Protein AF-A0A5E4F5M7-F1 (afdb_monomer_lite)

Organism: Prunus dulcis (NCBI:txid3755)

pLDDT: mean 70.07, std 19.57, range [41.34, 98.06]

Radius of gyration: 32.86 Å; chains: 1; bounding box: 62×50×112 Å

Sequence (133 aa):
MRREEKRRKFNEAVLNTFFPPPSPPSSPPVHSPKDEDVPLSILLQDFEEDLGESGSTTTSGDDDGNGESEPQRLTRAQRKRLRKKKLKDDASRRRELIGPLLPPTVDQGENEAQGVRRNASEEPDAAIVKKPA

Foldseek 3Di:
DDPVVVVVVVVVVVCCVVPPDPDDDPDDDDDDDDDDPDPPVVVVVVVVVVVDDDDDDDDDDDDDDDDDPDPPDDDPVRVVVVVVVVVVVVQVVCCVVVNDDDDDPPPPDPPPVPPPDDDDDDDPDDDDDDDDD

Secondary structure (DSSP, 8-state):
--HHHHHHHHHHHHHHHHSPPPPP--SS---PPPP----THHHHHHHHTTSS-----------------------HHHHHHHHHHHHHHHHHHHHHHT-SPPPPP--S-------------PPP-----PPP-

Structure (mmCIF, N/CA/C/O backbone):
data_AF-A0A5E4F5M7-F1
#
_entry.id   AF-A0A5E4F5M7-F1
#
loop_
_atom_site.group_PDB
_atom_site.id
_atom_site.type_symbol
_atom_site.label_atom_id
_atom_site.label_alt_id
_atom_site.label_comp_id
_atom_site.label_asym_id
_atom_site.label_entity_id
_atom_site.label_seq_id
_atom_site.pdbx_PDB_ins_code
_atom_site.Cartn_x
_atom_site.Cartn_y
_atom_site.Cartn_z
_atom_site.occupancy
_atom_site.B_iso_or_equiv
_atom_site.auth_seq_id
_atom_site.auth_comp_id
_atom_site.auth_asym_id
_atom_site.auth_atom_id
_atom_site.pdbx_PDB_model_num
ATOM 1 N N . MET A 1 1 ? -10.291 27.709 -1.536 1.00 67.31 1 MET A N 1
ATOM 2 C CA . MET A 1 1 ? -9.591 27.534 -0.247 1.00 67.31 1 MET A CA 1
ATOM 3 C C . MET A 1 1 ? -8.116 27.294 -0.491 1.00 67.31 1 MET A C 1
ATOM 5 O O . MET A 1 1 ? -7.778 26.381 -1.248 1.00 67.31 1 MET A O 1
ATOM 9 N N . ARG A 1 2 ? -7.260 28.113 0.123 1.00 90.75 2 ARG A N 1
ATOM 10 C CA . ARG A 1 2 ? -5.801 27.932 0.104 1.00 90.75 2 ARG A CA 1
ATOM 11 C C . ARG A 1 2 ? -5.427 26.651 0.869 1.00 90.75 2 ARG A C 1
ATOM 13 O O . ARG A 1 2 ? -6.209 26.152 1.677 1.00 90.75 2 ARG A O 1
ATOM 20 N N . ARG A 1 3 ? -4.241 26.085 0.606 1.00 90.88 3 ARG A N 1
ATOM 21 C CA . ARG A 1 3 ? -3.774 24.832 1.245 1.00 90.88 3 ARG A CA 1
ATOM 22 C C . ARG A 1 3 ? -3.783 24.922 2.777 1.00 90.88 3 ARG A C 1
ATOM 24 O O . ARG A 1 3 ? -4.168 23.960 3.434 1.00 90.88 3 ARG A O 1
ATOM 31 N N . GLU A 1 4 ? -3.431 26.088 3.311 1.00 93.62 4 GLU A N 1
ATOM 32 C CA . GLU A 1 4 ? -3.403 26.359 4.750 1.00 93.62 4 GLU A CA 1
ATOM 33 C C . GLU A 1 4 ? -4.787 26.271 5.400 1.00 93.62 4 GLU A C 1
ATOM 35 O O . GLU A 1 4 ? -4.958 25.628 6.430 1.00 93.62 4 GLU A O 1
ATOM 40 N N . GLU A 1 5 ? -5.803 26.844 4.756 1.00 94.69 5 GLU A N 1
ATOM 41 C CA . GLU A 1 5 ? -7.184 26.834 5.252 1.00 94.69 5 GLU A CA 1
ATOM 42 C C . GLU A 1 5 ? -7.733 25.407 5.333 1.00 94.69 5 GLU A C 1
ATOM 44 O O . GLU A 1 5 ? -8.393 25.047 6.305 1.00 94.69 5 GLU A O 1
ATOM 49 N N . LYS A 1 6 ? -7.413 24.564 4.340 1.00 95.31 6 LYS A N 1
ATOM 50 C CA . LYS A 1 6 ? -7.797 23.144 4.351 1.00 95.31 6 LYS A CA 1
ATOM 51 C C . LYS A 1 6 ? -7.131 22.391 5.503 1.00 95.31 6 LYS A C 1
ATOM 53 O O . LYS A 1 6 ? -7.794 21.594 6.160 1.00 95.31 6 LYS A O 1
ATOM 58 N N . ARG A 1 7 ? -5.843 22.657 5.755 1.00 95.38 7 ARG A N 1
ATOM 59 C CA . ARG A 1 7 ? -5.093 22.058 6.868 1.00 95.38 7 ARG A CA 1
ATOM 60 C C . ARG A 1 7 ? -5.672 22.479 8.217 1.00 95.38 7 ARG A C 1
ATOM 62 O O . ARG A 1 7 ? -5.932 21.617 9.049 1.00 95.38 7 ARG A O 1
ATOM 69 N N . ARG A 1 8 ? -5.942 23.776 8.404 1.00 96.06 8 ARG A N 1
ATOM 70 C CA . ARG A 1 8 ? -6.566 24.302 9.626 1.00 96.06 8 ARG A CA 1
ATOM 71 C C . ARG A 1 8 ? -7.935 23.669 9.867 1.00 96.06 8 ARG A C 1
ATOM 73 O O . ARG A 1 8 ? -8.160 23.150 10.950 1.00 96.06 8 ARG A O 1
ATOM 80 N N . LYS A 1 9 ? -8.800 23.633 8.848 1.00 96.50 9 LYS A N 1
ATOM 81 C CA . LYS A 1 9 ? -10.150 23.062 8.960 1.00 96.50 9 LYS A CA 1
ATOM 82 C C . LYS A 1 9 ? -10.137 21.571 9.301 1.00 96.50 9 LYS A C 1
ATOM 84 O O . LYS A 1 9 ? -10.978 21.115 10.064 1.00 96.50 9 LYS A O 1
ATOM 89 N N . PHE A 1 10 ? -9.201 20.807 8.736 1.00 96.75 10 PHE A N 1
ATOM 90 C CA . PHE A 1 10 ? -9.052 19.390 9.067 1.00 96.75 10 PHE A CA 1
ATOM 91 C C . PHE A 1 10 ? -8.595 19.192 10.516 1.00 96.75 10 PHE A C 1
ATOM 93 O O . PHE A 1 10 ? -9.213 18.417 11.238 1.00 96.75 10 PHE A O 1
ATOM 100 N N . ASN A 1 11 ? -7.566 19.923 10.956 1.00 96.88 11 ASN A N 1
ATOM 101 C CA . ASN A 1 11 ? -7.090 19.853 12.340 1.00 96.88 11 ASN A CA 1
ATOM 102 C C . ASN A 1 11 ? -8.185 20.256 13.336 1.00 96.88 11 ASN A C 1
ATOM 104 O O . ASN A 1 11 ? -8.378 19.582 14.340 1.00 96.88 11 ASN A O 1
ATOM 108 N N . GLU A 1 12 ? -8.934 21.315 13.031 1.00 96.06 12 GLU A N 1
ATOM 109 C CA . GLU A 1 12 ? -10.073 21.760 13.836 1.00 96.06 12 GLU A CA 1
ATOM 110 C C . GLU A 1 12 ? -11.183 20.704 13.890 1.00 96.06 12 GLU A C 1
ATOM 112 O O . GLU A 1 12 ? -11.709 20.421 14.959 1.00 96.06 12 GLU A O 1
ATOM 117 N N . ALA A 1 13 ? -11.506 20.060 12.764 1.00 95.69 13 ALA A N 1
ATOM 118 C CA . ALA A 1 13 ? -12.488 18.980 12.739 1.00 95.69 13 ALA A CA 1
ATOM 119 C C . ALA A 1 13 ? -12.049 17.784 13.597 1.00 95.69 13 ALA A C 1
ATOM 121 O O . ALA A 1 13 ? -12.854 17.264 14.361 1.00 95.69 13 ALA A O 1
ATOM 122 N N . VAL A 1 14 ? -10.776 17.381 13.512 1.00 96.19 14 VAL A N 1
ATOM 123 C CA . VAL A 1 14 ? -10.207 16.321 14.359 1.00 96.19 14 VAL A CA 1
ATOM 124 C C . VAL A 1 14 ? -10.331 16.697 15.836 1.00 96.19 14 VAL A C 1
ATOM 126 O O . VAL A 1 14 ? -10.858 15.912 16.622 1.00 96.19 14 VAL A O 1
ATOM 129 N N . LEU A 1 15 ? -9.930 17.915 16.208 1.00 95.44 15 LEU A N 1
ATOM 130 C CA . LEU A 1 15 ? -10.057 18.392 17.584 1.00 95.44 15 LEU A CA 1
ATOM 131 C C . LEU A 1 15 ? -11.512 18.380 18.054 1.00 95.44 15 LEU A C 1
ATOM 133 O O . LEU A 1 15 ? -11.778 17.831 19.110 1.00 95.44 15 LEU A O 1
ATOM 137 N N . ASN A 1 16 ? -12.460 18.851 17.246 1.00 93.19 16 ASN A N 1
ATOM 138 C CA . ASN A 1 16 ? -13.876 18.857 17.614 1.00 93.19 16 ASN A CA 1
ATOM 139 C C . ASN A 1 16 ? -14.486 17.446 17.735 1.00 93.19 16 ASN A C 1
ATOM 141 O O . ASN A 1 16 ? -15.475 17.280 18.443 1.00 93.19 16 ASN A O 1
ATOM 145 N N . THR A 1 17 ? -13.934 16.428 17.057 1.00 94.44 17 THR A N 1
ATOM 146 C CA . THR A 1 17 ? -14.406 15.037 17.213 1.00 94.44 17 THR A CA 1
ATOM 147 C C . THR A 1 17 ? -13.953 14.392 18.519 1.00 94.44 17 THR A C 1
ATOM 149 O O . THR A 1 17 ? -14.712 13.623 19.101 1.00 94.44 17 THR A O 1
ATOM 152 N N . PHE A 1 18 ? -12.738 14.699 18.981 1.00 95.12 18 PHE A N 1
ATOM 153 C CA . PHE A 1 18 ? -12.179 14.125 20.212 1.00 95.12 18 PHE A CA 1
ATOM 154 C C . PHE A 1 18 ? -12.439 14.997 21.445 1.00 95.12 18 PHE A C 1
ATOM 156 O O . PHE A 1 18 ? -12.568 14.486 22.553 1.00 95.12 18 PHE A O 1
ATOM 163 N N . PHE A 1 19 ? -12.557 16.303 21.234 1.00 92.12 19 PHE A N 1
ATOM 164 C CA . PHE A 1 19 ? -12.770 17.336 22.237 1.00 92.12 19 PHE A CA 1
ATOM 165 C C . PHE A 1 19 ? -13.869 18.271 21.724 1.00 92.12 19 PHE A C 1
A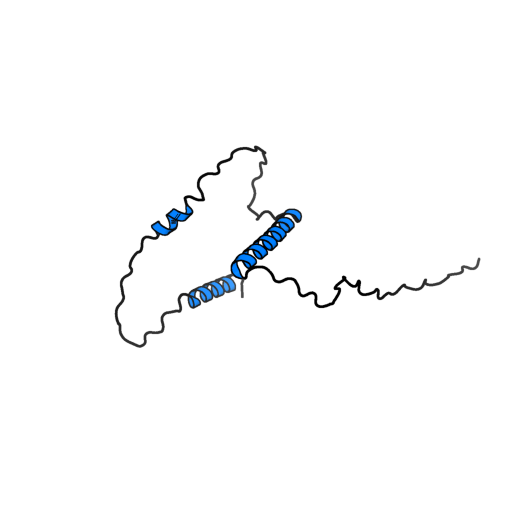TOM 167 O O . PHE A 1 19 ? -13.581 19.375 21.250 1.00 92.12 19 PHE A O 1
ATOM 174 N N . PRO A 1 20 ? -15.136 17.818 21.738 1.00 88.56 20 PRO A N 1
ATOM 175 C CA . PRO A 1 20 ? -16.238 18.670 21.329 1.00 88.56 20 PRO A CA 1
ATOM 176 C C . PRO A 1 20 ? -16.239 19.940 22.189 1.00 88.56 20 PRO A C 1
ATOM 178 O O . PRO A 1 20 ? -15.944 19.866 23.388 1.00 88.56 20 PRO A O 1
ATOM 181 N N . PRO A 1 21 ? -16.551 21.110 21.603 1.00 84.00 21 PRO A N 1
ATOM 182 C CA . PRO A 1 21 ? -16.624 22.339 22.372 1.00 84.00 21 PRO A CA 1
ATOM 183 C C . PRO A 1 21 ? -17.628 22.156 23.516 1.00 84.00 21 PRO A C 1
ATOM 185 O O . PRO A 1 21 ? -18.661 21.504 23.319 1.00 84.00 21 PRO A O 1
ATOM 188 N N . PRO A 1 22 ? -17.343 22.708 24.707 1.00 80.50 22 PRO A N 1
ATOM 189 C CA . PRO A 1 22 ? -18.257 22.602 25.829 1.00 80.50 22 PRO A CA 1
ATOM 190 C C . PRO A 1 22 ? -19.613 23.167 25.411 1.00 80.50 22 PRO A C 1
ATOM 192 O O . PRO A 1 22 ? -19.696 24.259 24.841 1.00 80.50 22 PRO A O 1
ATOM 195 N N . SER A 1 23 ? -20.672 22.397 25.667 1.00 73.88 23 SER A N 1
ATOM 196 C CA . SER A 1 23 ? -22.045 22.837 25.439 1.00 73.88 23 SER A CA 1
ATOM 197 C C . SER A 1 23 ? -22.249 24.219 26.068 1.00 73.88 23 SER A C 1
ATOM 199 O O . SER A 1 23 ? -21.749 24.452 27.174 1.00 73.88 23 SER A O 1
ATOM 201 N N . PRO A 1 24 ? -22.967 25.145 25.404 1.00 73.56 24 PRO A N 1
ATOM 202 C CA . PRO A 1 24 ? -23.264 26.438 26.003 1.00 73.56 24 PRO A CA 1
ATOM 203 C C . PRO A 1 24 ? -23.928 26.218 27.372 1.00 73.56 24 PRO A C 1
ATOM 205 O O . PRO A 1 24 ? -24.772 25.324 27.497 1.00 73.56 24 PRO A O 1
ATOM 208 N N . PRO A 1 25 ? -23.541 26.981 28.408 1.00 61.66 25 PRO A N 1
ATOM 209 C CA . PRO A 1 25 ? -23.984 26.716 29.766 1.00 61.66 25 PRO A CA 1
ATOM 210 C C . PRO A 1 25 ? -25.494 26.932 29.881 1.00 61.66 25 PRO A C 1
ATOM 212 O O . PRO A 1 25 ? -25.978 28.063 29.901 1.00 61.66 25 PRO A O 1
ATOM 215 N N . SER A 1 26 ? -26.245 25.843 30.016 1.00 56.53 26 SER A N 1
ATOM 216 C CA . SER A 1 26 ? -27.585 25.885 30.594 1.00 56.53 26 SER A CA 1
ATOM 217 C C . SER A 1 26 ? -27.453 25.917 32.124 1.00 56.53 26 SER A C 1
ATOM 219 O O . SER A 1 26 ? -27.648 24.893 32.764 1.00 56.53 26 SER A O 1
ATOM 221 N N . SER A 1 27 ? -27.103 27.094 32.667 1.00 51.56 27 SER A N 1
ATOM 222 C CA . SER A 1 27 ? -27.229 27.512 34.087 1.00 51.56 27 SER A CA 1
ATOM 223 C C . SER A 1 27 ? -26.531 26.629 35.177 1.00 51.56 27 SER A C 1
ATOM 225 O O . SER A 1 27 ? -25.846 25.675 34.833 1.00 51.56 27 SER A O 1
ATOM 227 N N 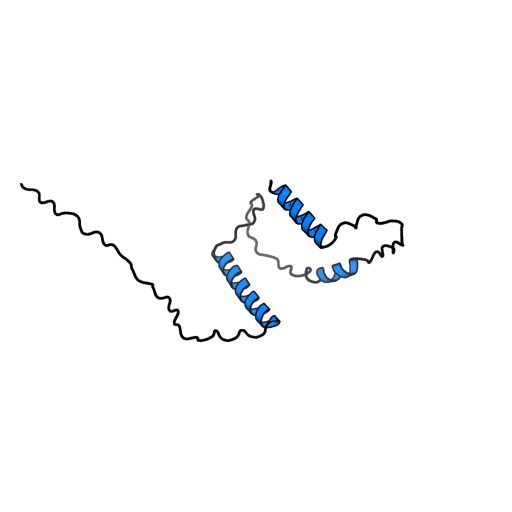. PRO A 1 28 ? -26.479 27.071 36.462 1.00 49.62 28 PRO A N 1
ATOM 228 C CA . PRO A 1 28 ? -25.270 27.377 37.260 1.00 49.62 28 PRO A CA 1
ATOM 229 C C . PRO A 1 28 ? -24.542 26.144 37.893 1.00 49.62 28 PRO A C 1
ATOM 231 O O . PRO A 1 28 ? -24.993 25.014 37.728 1.00 49.62 28 PRO A O 1
ATOM 234 N N . PRO A 1 29 ? -23.381 26.322 38.573 1.00 52.19 29 PRO A N 1
ATOM 235 C CA . PRO A 1 29 ? -22.231 25.420 38.492 1.00 52.19 29 PRO A CA 1
ATOM 236 C C . PRO A 1 29 ? -22.324 24.214 39.429 1.00 52.19 29 PRO A C 1
ATOM 238 O O . PRO A 1 29 ? -22.673 24.350 40.600 1.00 52.19 29 PRO A O 1
ATOM 241 N N . VAL A 1 30 ? -21.892 23.047 38.947 1.00 46.91 30 VAL A N 1
ATOM 242 C CA . VAL A 1 30 ? -21.662 21.870 39.790 1.00 46.91 30 VAL A CA 1
ATOM 243 C C . VAL A 1 30 ? -20.280 21.298 39.466 1.00 46.91 30 VAL A C 1
ATOM 245 O O . VAL A 1 30 ? -20.080 20.652 38.447 1.00 46.91 30 VAL A O 1
ATOM 248 N N . HIS A 1 31 ? -19.347 21.616 40.365 1.00 42.44 31 HIS A N 1
ATOM 249 C CA . HIS A 1 31 ? -18.097 20.927 40.702 1.00 42.44 31 HIS A CA 1
ATOM 250 C C . HIS A 1 31 ? -17.123 20.534 39.576 1.00 42.44 31 HIS A C 1
ATOM 252 O O . HIS A 1 31 ? -17.256 19.511 38.917 1.00 42.44 31 HIS A O 1
ATOM 258 N N . SER A 1 32 ? -16.030 21.295 39.496 1.00 48.62 32 SER A N 1
ATOM 259 C CA . SER A 1 32 ? -14.736 20.849 38.973 1.00 48.62 32 SER A CA 1
ATOM 260 C C . SER A 1 32 ? -14.148 19.724 39.844 1.00 48.62 32 SER A C 1
ATOM 262 O O . SER A 1 32 ? -13.912 19.966 41.036 1.00 48.62 32 SER A O 1
ATOM 264 N N . PRO A 1 33 ? -13.830 18.536 39.305 1.00 48.25 33 PRO A N 1
ATOM 265 C CA . PRO A 1 33 ? -12.796 17.693 39.874 1.00 48.25 33 PRO A CA 1
ATOM 266 C C . PRO A 1 33 ? -11.432 18.193 39.388 1.00 48.25 33 PRO A C 1
ATOM 268 O O . PRO A 1 33 ? -11.282 18.664 38.264 1.00 48.25 33 PRO A O 1
ATOM 271 N N . LYS A 1 34 ? -10.476 18.157 40.306 1.00 46.88 34 LYS A N 1
ATOM 272 C CA . LYS A 1 34 ? -9.123 18.689 40.188 1.00 46.88 34 LYS A CA 1
ATOM 273 C C . LYS A 1 34 ? -8.330 17.922 39.129 1.00 46.88 34 LYS A C 1
ATOM 275 O O . LYS A 1 34 ? -8.504 16.713 38.999 1.00 46.88 34 LYS A O 1
ATOM 280 N N . ASP A 1 35 ? -7.469 18.649 38.425 1.00 47.72 35 ASP A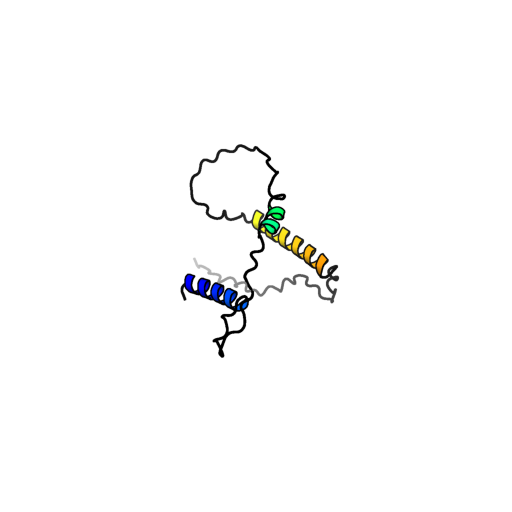 N 1
ATOM 281 C CA . ASP A 1 35 ? -6.379 18.092 37.632 1.00 47.72 35 ASP A CA 1
ATOM 282 C C . ASP A 1 35 ? -5.518 17.197 38.531 1.00 47.72 35 ASP A C 1
ATOM 284 O O . ASP A 1 35 ? -4.942 17.656 39.518 1.00 47.72 35 ASP A O 1
ATOM 288 N N . GLU A 1 36 ? -5.465 15.909 38.208 1.00 54.66 36 GLU A N 1
ATOM 289 C CA . GLU A 1 36 ? -4.446 15.005 38.726 1.00 54.66 36 GLU A CA 1
ATOM 290 C C . GLU A 1 36 ? -3.335 14.971 37.672 1.00 54.66 36 GLU A C 1
ATOM 292 O O . GLU A 1 36 ? -3.469 14.336 36.622 1.00 54.66 36 GLU A O 1
ATOM 297 N N . ASP A 1 37 ? -2.252 15.702 37.936 1.00 60.47 37 ASP A N 1
ATOM 298 C CA . ASP A 1 37 ? -1.004 15.637 37.178 1.00 60.47 37 ASP A CA 1
ATOM 299 C C . ASP A 1 37 ? -0.395 14.233 37.325 1.00 60.47 37 ASP A C 1
ATOM 301 O O . ASP A 1 37 ? 0.399 13.956 38.226 1.00 60.47 37 ASP A O 1
ATOM 305 N N . VAL A 1 38 ? -0.778 13.312 36.438 1.00 58.06 38 VAL A N 1
ATOM 306 C CA . VAL A 1 38 ? -0.122 12.006 36.325 1.00 58.06 38 VAL A CA 1
ATOM 307 C C . VAL A 1 38 ? 1.238 12.212 35.646 1.00 58.06 38 VAL A C 1
ATOM 309 O O . VAL A 1 38 ? 1.281 12.722 34.522 1.00 58.06 38 VAL A O 1
ATOM 312 N N . PRO A 1 39 ? 2.365 11.804 36.260 1.00 61.84 39 PRO A N 1
ATOM 313 C CA . PRO A 1 39 ? 3.674 11.943 35.636 1.00 61.84 39 PRO A CA 1
ATOM 314 C C . PRO A 1 39 ? 3.761 11.096 34.357 1.00 61.84 39 PRO A C 1
ATOM 316 O O . PRO A 1 39 ? 3.779 9.867 34.402 1.00 61.84 39 PRO A O 1
ATOM 319 N N . LEU A 1 40 ? 3.877 11.761 33.203 1.00 58.06 40 LEU A N 1
ATOM 320 C CA . LEU A 1 40 ? 4.122 11.159 31.879 1.00 58.06 40 LEU A CA 1
ATOM 321 C C . LEU A 1 40 ? 5.467 10.408 31.778 1.00 58.06 40 LEU A C 1
ATOM 323 O O . LEU A 1 40 ? 5.759 9.804 30.747 1.00 58.06 40 LEU A O 1
ATOM 327 N N . SER A 1 41 ? 6.286 10.428 32.832 1.00 58.16 41 SER A N 1
ATOM 328 C CA . SER A 1 41 ? 7.609 9.802 32.877 1.00 58.16 41 SER A CA 1
ATOM 329 C C . SER A 1 41 ? 7.574 8.280 32.739 1.00 58.16 41 SER A C 1
ATOM 331 O O . SER A 1 41 ? 8.533 7.709 32.232 1.00 58.16 41 SER A O 1
ATOM 333 N N . ILE A 1 42 ? 6.474 7.621 33.117 1.00 59.12 42 ILE A N 1
ATOM 334 C CA . ILE A 1 42 ? 6.346 6.157 33.008 1.00 59.12 42 ILE A CA 1
ATOM 335 C C . ILE A 1 42 ? 6.250 5.714 31.540 1.00 59.12 42 ILE A C 1
ATOM 337 O O . ILE A 1 42 ? 6.739 4.650 31.189 1.00 59.12 42 ILE A O 1
ATOM 341 N N . LEU A 1 43 ? 5.672 6.540 30.660 1.00 58.72 43 LEU A N 1
ATOM 342 C CA . LEU A 1 43 ? 5.460 6.173 29.256 1.00 58.72 43 LEU A CA 1
ATOM 343 C C . LEU A 1 43 ? 6.711 6.388 28.392 1.00 58.72 43 LEU A C 1
ATOM 345 O O . LEU A 1 43 ? 6.803 5.822 27.312 1.00 58.72 43 LEU A O 1
ATOM 349 N N . LEU A 1 44 ? 7.668 7.200 28.853 1.00 58.16 44 LEU A N 1
ATOM 350 C CA . LEU A 1 44 ? 8.883 7.520 28.100 1.00 58.16 44 LEU A CA 1
ATOM 351 C C . LEU A 1 44 ? 9.995 6.475 28.297 1.00 58.16 44 LEU A C 1
ATOM 353 O O . LEU A 1 44 ? 10.792 6.259 27.389 1.00 58.16 44 LEU A O 1
ATOM 357 N N . GLN A 1 45 ? 10.009 5.794 29.447 1.00 55.75 45 GLN A N 1
ATOM 358 C CA . GLN A 1 45 ? 11.025 4.800 29.806 1.00 55.75 45 GLN A CA 1
ATOM 359 C C . GLN A 1 45 ? 11.050 3.608 28.827 1.00 55.75 45 GLN A C 1
ATOM 361 O O . GLN A 1 45 ? 12.124 3.132 28.470 1.00 55.75 45 GLN A O 1
ATOM 366 N N . ASP A 1 46 ? 9.883 3.189 28.331 1.00 51.25 46 ASP A N 1
ATOM 367 C CA . ASP A 1 46 ? 9.741 2.015 27.456 1.00 51.25 46 ASP A CA 1
ATOM 368 C C . ASP A 1 46 ? 10.193 2.267 26.002 1.00 51.25 46 ASP A C 1
ATOM 370 O O . ASP A 1 46 ? 10.355 1.321 25.233 1.00 51.25 46 ASP A O 1
ATOM 374 N N . PHE A 1 47 ? 10.407 3.528 25.602 1.00 58.72 47 PHE A N 1
ATOM 375 C CA . PHE A 1 47 ? 10.879 3.878 24.253 1.00 58.72 47 PHE A CA 1
ATOM 376 C C . PHE A 1 47 ? 12.392 4.127 24.172 1.00 58.72 47 PHE A C 1
ATOM 378 O O . PHE A 1 47 ? 12.924 4.224 23.067 1.00 58.72 47 PHE A O 1
ATOM 385 N N . GLU A 1 48 ? 13.089 4.240 25.306 1.00 54.00 48 GLU A N 1
ATOM 386 C CA . GLU A 1 48 ? 14.526 4.554 25.340 1.00 54.00 48 GLU A CA 1
ATOM 387 C C . GLU A 1 48 ? 15.398 3.289 25.200 1.00 54.00 48 GLU A C 1
ATOM 389 O O . GLU A 1 48 ? 16.462 3.337 24.584 1.00 54.00 48 GLU A O 1
ATOM 394 N N . GLU A 1 49 ? 14.939 2.131 25.693 1.00 51.28 49 GLU A N 1
ATOM 395 C CA . GLU A 1 49 ? 15.732 0.887 25.694 1.00 51.28 49 GLU A CA 1
ATOM 396 C C . GLU A 1 49 ? 15.842 0.218 24.304 1.00 51.28 49 GLU A C 1
ATOM 398 O O . GLU A 1 49 ? 16.787 -0.525 24.055 1.00 51.28 49 GLU A O 1
ATOM 403 N N . ASP A 1 50 ? 14.956 0.539 23.349 1.00 50.03 50 ASP A N 1
ATOM 404 C CA . ASP A 1 50 ? 15.038 0.053 21.952 1.00 50.03 50 ASP A CA 1
ATOM 405 C C . ASP A 1 50 ? 15.840 0.995 21.023 1.00 50.03 50 ASP A C 1
ATOM 407 O O . ASP A 1 50 ? 16.078 0.685 19.855 1.00 50.03 50 ASP A O 1
ATOM 411 N N . LEU A 1 51 ? 16.283 2.161 21.521 1.00 57.22 51 LEU A N 1
ATOM 412 C CA . LEU A 1 51 ? 17.026 3.159 20.732 1.00 57.22 51 LEU A CA 1
ATOM 413 C C . LEU A 1 51 ? 18.471 3.370 21.213 1.00 57.22 51 LEU A C 1
ATOM 415 O O . LEU A 1 51 ? 19.136 4.326 20.813 1.00 57.22 51 LEU A O 1
ATOM 419 N N . GLY A 1 52 ? 18.995 2.460 22.030 1.00 52.81 52 GLY A N 1
ATOM 420 C CA . GLY A 1 52 ? 20.371 2.497 22.502 1.00 52.81 52 GLY A CA 1
ATOM 421 C C . GLY A 1 52 ? 21.048 1.149 22.333 1.00 52.81 52 GLY A C 1
ATOM 422 O O . GLY A 1 52 ? 20.963 0.335 23.234 1.00 52.81 52 GLY A O 1
ATOM 423 N N . GLU A 1 53 ? 21.722 0.961 21.189 1.00 52.00 53 GLU A N 1
ATOM 424 C CA . GLU A 1 53 ? 22.911 0.103 20.975 1.00 52.00 53 GLU A CA 1
ATOM 425 C C . GLU A 1 53 ? 22.853 -0.699 19.661 1.00 52.00 53 GLU A C 1
ATOM 427 O O . GLU A 1 53 ? 22.738 -1.917 19.608 1.00 52.00 53 GLU A O 1
ATOM 432 N N . SER A 1 54 ? 23.021 0.002 18.540 1.00 44.59 54 SER A N 1
ATOM 433 C CA . SER A 1 54 ? 23.716 -0.586 17.391 1.00 44.59 54 SER A CA 1
ATOM 434 C C . SER A 1 54 ? 24.581 0.480 16.735 1.00 44.59 54 SER A C 1
ATOM 436 O O . SER A 1 54 ? 24.386 0.875 15.584 1.00 44.59 54 SER A O 1
ATOM 438 N N . GLY A 1 55 ? 25.574 0.942 17.493 1.00 51.78 55 GLY A N 1
ATOM 439 C CA . GLY A 1 55 ? 26.785 1.474 16.896 1.00 51.78 55 GLY A CA 1
ATOM 440 C C . GLY A 1 55 ? 27.482 0.353 16.128 1.00 51.78 55 GLY A C 1
ATOM 441 O O . GLY A 1 55 ? 28.077 -0.538 16.723 1.00 51.78 55 GLY A O 1
ATOM 442 N N . SER A 1 56 ? 27.422 0.398 14.800 1.00 45.22 56 SER A N 1
ATOM 443 C CA . SER A 1 56 ? 28.428 -0.253 13.966 1.00 45.22 56 SER A CA 1
ATOM 444 C C . SER A 1 56 ? 29.000 0.789 13.021 1.00 45.22 56 SER A C 1
ATOM 446 O O . SER A 1 56 ? 28.332 1.325 12.137 1.00 45.22 56 SER A O 1
ATOM 448 N N . THR A 1 57 ? 30.240 1.139 13.318 1.00 50.53 57 THR A N 1
ATOM 449 C CA . THR A 1 57 ? 31.098 2.066 12.604 1.00 50.53 57 THR A CA 1
ATOM 450 C C . THR A 1 57 ? 31.666 1.425 11.331 1.00 50.53 57 THR A C 1
ATOM 452 O O . THR A 1 57 ? 31.967 0.236 11.283 1.00 50.53 57 THR A O 1
ATOM 455 N N . THR A 1 58 ? 31.914 2.289 10.340 1.00 46.25 58 THR A N 1
ATOM 456 C CA . THR A 1 58 ? 32.748 2.126 9.129 1.00 46.25 58 THR A CA 1
ATOM 457 C C . THR A 1 58 ? 32.116 1.494 7.874 1.00 46.25 58 THR A C 1
ATOM 459 O O . THR A 1 58 ? 32.106 0.287 7.689 1.00 46.25 58 THR A O 1
ATOM 462 N N . THR A 1 59 ? 31.754 2.348 6.907 1.00 41.34 59 THR A N 1
ATOM 463 C CA . THR A 1 59 ? 32.496 2.406 5.632 1.00 41.34 59 THR A CA 1
ATOM 464 C C . THR A 1 59 ? 32.692 3.876 5.265 1.00 41.34 59 THR A C 1
ATOM 466 O O . THR A 1 59 ? 31.723 4.583 4.996 1.00 41.34 59 THR A O 1
ATOM 469 N N . SER A 1 60 ? 33.943 4.329 5.314 1.00 54.97 60 SER A N 1
ATOM 470 C CA . SER A 1 60 ? 34.380 5.614 4.771 1.00 54.97 60 SER A CA 1
ATOM 471 C C . SER A 1 60 ? 34.069 5.678 3.275 1.00 54.97 60 SER A C 1
ATOM 473 O O . SER A 1 60 ? 34.387 4.744 2.538 1.00 54.97 60 SER A O 1
ATOM 475 N N . GLY A 1 61 ? 33.449 6.768 2.847 1.00 42.75 61 GLY A N 1
ATOM 476 C CA . GLY A 1 61 ? 33.263 7.126 1.452 1.00 42.75 61 GLY A CA 1
ATOM 477 C C . GLY A 1 61 ? 32.985 8.615 1.410 1.00 42.75 61 GLY A C 1
ATOM 478 O O . GLY A 1 61 ? 31.850 9.023 1.637 1.00 42.75 61 GLY A O 1
ATOM 479 N N . ASP A 1 62 ? 34.045 9.396 1.222 1.00 52.53 62 ASP A N 1
ATOM 480 C CA . ASP A 1 62 ? 33.982 10.828 0.960 1.00 52.53 62 ASP A CA 1
ATOM 481 C C . ASP A 1 62 ? 32.946 11.124 -0.134 1.00 52.53 62 ASP A C 1
ATOM 483 O O . ASP A 1 62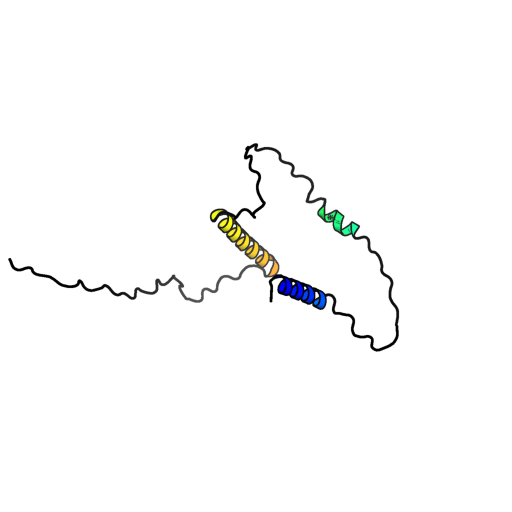 ? 33.081 10.656 -1.265 1.00 52.53 62 ASP A O 1
ATOM 487 N N . ASP A 1 63 ? 31.925 11.908 0.198 1.00 53.81 63 ASP A N 1
ATOM 488 C CA . ASP A 1 63 ? 31.219 12.738 -0.775 1.00 53.81 63 ASP A CA 1
ATOM 489 C C . ASP A 1 63 ? 30.869 14.055 -0.081 1.00 53.81 63 ASP A C 1
ATOM 491 O O . ASP A 1 63 ? 29.908 14.190 0.679 1.00 53.81 63 ASP A O 1
ATOM 495 N N . ASP A 1 64 ? 31.788 14.990 -0.270 1.00 57.81 64 ASP A N 1
ATOM 496 C CA . ASP A 1 64 ? 31.683 16.400 0.053 1.00 57.81 64 ASP A CA 1
ATOM 497 C C . ASP A 1 64 ? 30.552 17.012 -0.789 1.00 57.81 64 ASP A C 1
ATOM 499 O O . ASP A 1 64 ? 30.604 16.995 -2.019 1.00 57.81 64 ASP A O 1
ATOM 503 N N . GLY A 1 65 ? 29.489 17.507 -0.152 1.00 45.81 65 GLY A N 1
ATOM 504 C CA . GLY A 1 65 ? 28.310 17.911 -0.915 1.00 45.81 65 GLY A CA 1
ATOM 505 C C . GLY A 1 65 ? 27.165 18.498 -0.110 1.00 45.81 65 GLY A C 1
ATOM 506 O O . GLY A 1 65 ? 26.062 17.965 -0.096 1.00 45.81 65 GLY A O 1
ATOM 507 N N . ASN A 1 66 ? 27.434 19.629 0.534 1.00 56.97 66 ASN A N 1
ATOM 508 C CA . ASN A 1 66 ? 26.462 20.667 0.870 1.00 56.97 66 ASN A CA 1
ATOM 509 C C . ASN A 1 66 ? 25.236 20.730 -0.078 1.00 56.97 66 ASN A C 1
ATOM 511 O O . ASN A 1 66 ? 25.394 20.937 -1.283 1.00 56.97 66 ASN A O 1
ATOM 515 N N . GLY A 1 67 ? 24.027 20.688 0.490 1.00 47.84 67 GLY A N 1
ATOM 516 C CA . GLY A 1 67 ? 22.813 21.172 -0.170 1.00 47.84 67 GLY A CA 1
ATOM 517 C C . GLY A 1 67 ? 21.549 20.413 0.223 1.00 47.84 67 GLY A C 1
ATOM 518 O O . GLY A 1 67 ? 21.362 19.277 -0.188 1.00 47.84 67 GLY A O 1
ATOM 519 N N . GLU A 1 68 ? 20.682 21.082 0.985 1.00 45.72 68 GLU A N 1
ATOM 520 C CA . GLU A 1 68 ? 19.221 20.913 1.027 1.00 45.72 68 GLU A CA 1
ATOM 521 C C . GLU A 1 68 ? 18.673 19.466 1.043 1.00 45.72 68 GLU A C 1
ATOM 523 O O . GLU A 1 68 ? 18.627 18.771 0.030 1.00 45.72 68 GLU A O 1
ATOM 528 N N . SER A 1 69 ? 18.145 19.023 2.190 1.00 58.38 69 SER A N 1
ATOM 529 C CA . SER A 1 69 ? 17.480 17.722 2.363 1.00 58.38 69 SER A CA 1
ATOM 530 C C . SER A 1 69 ? 16.161 17.599 1.576 1.00 58.38 69 SER A C 1
ATOM 532 O O . SER A 1 69 ? 15.071 17.546 2.144 1.00 58.38 69 SER A O 1
ATOM 534 N N . GLU A 1 70 ? 16.243 17.514 0.252 1.00 61.28 70 GLU A N 1
ATOM 535 C CA . GLU A 1 70 ? 15.192 16.946 -0.583 1.00 61.28 70 GLU A CA 1
ATOM 536 C C . GLU A 1 70 ? 15.028 15.470 -0.188 1.00 61.28 70 GLU A C 1
ATOM 538 O O . GLU A 1 70 ? 16.024 14.741 -0.129 1.00 61.28 70 GLU A O 1
ATOM 543 N N . PRO A 1 71 ? 13.804 14.979 0.093 1.00 66.50 71 PRO A N 1
ATOM 544 C CA . PRO A 1 71 ? 13.609 13.572 0.403 1.00 66.50 71 PRO A CA 1
ATOM 545 C C . PRO A 1 71 ? 14.080 12.752 -0.797 1.00 66.50 71 PRO A C 1
ATOM 547 O O . PRO A 1 71 ? 13.425 12.722 -1.845 1.00 66.50 71 PRO A O 1
ATOM 550 N N . GLN A 1 72 ? 15.239 12.108 -0.645 1.00 82.56 72 GLN A N 1
ATOM 551 C CA . GLN A 1 72 ? 15.918 11.435 -1.739 1.00 82.56 72 GLN A CA 1
ATOM 552 C C . GLN A 1 72 ? 14.963 10.427 -2.377 1.00 82.56 72 GLN A C 1
ATOM 554 O O . GLN A 1 72 ? 14.512 9.453 -1.763 1.00 82.56 72 GLN A O 1
ATOM 559 N N . ARG A 1 73 ? 14.579 10.704 -3.627 1.00 88.44 73 ARG A N 1
ATOM 560 C CA . ARG A 1 73 ? 13.566 9.913 -4.323 1.00 88.44 73 ARG A CA 1
ATOM 561 C C . ARG A 1 73 ? 14.117 8.511 -4.539 1.00 88.44 73 ARG A C 1
ATOM 563 O O . ARG A 1 73 ? 15.015 8.305 -5.348 1.00 88.44 73 ARG A O 1
ATOM 570 N N . LEU A 1 74 ? 13.520 7.537 -3.856 1.00 92.88 74 LEU A N 1
ATOM 571 C CA . LEU A 1 74 ? 13.877 6.125 -3.994 1.00 92.88 74 LEU A CA 1
ATOM 572 C C . LEU A 1 74 ? 13.902 5.699 -5.462 1.00 92.88 74 LEU A C 1
ATOM 574 O O . LEU A 1 74 ? 12.997 6.048 -6.224 1.00 92.88 74 LEU A O 1
ATOM 578 N N . THR A 1 75 ? 14.862 4.863 -5.847 1.00 96.12 75 THR A N 1
ATOM 579 C CA . THR A 1 75 ? 14.932 4.301 -7.200 1.00 96.12 75 THR A CA 1
ATOM 580 C C . THR A 1 75 ? 13.718 3.415 -7.497 1.00 96.12 75 THR A C 1
ATOM 582 O O . THR A 1 75 ? 13.023 2.921 -6.602 1.00 96.12 75 THR A O 1
ATOM 585 N N . ARG A 1 76 ? 13.448 3.148 -8.782 1.00 97.44 76 ARG A N 1
ATOM 586 C CA . ARG A 1 76 ? 12.359 2.237 -9.184 1.00 97.44 76 ARG A CA 1
ATOM 587 C C . ARG A 1 76 ? 12.508 0.849 -8.551 1.00 97.44 76 ARG A C 1
ATOM 589 O O . ARG A 1 76 ? 11.510 0.274 -8.115 1.00 97.44 76 ARG A O 1
ATOM 596 N N . ALA A 1 77 ? 13.735 0.330 -8.481 1.00 98.06 77 ALA A N 1
ATOM 597 C CA . ALA A 1 77 ? 14.032 -0.965 -7.875 1.00 98.06 77 ALA A CA 1
ATOM 598 C C . ALA A 1 77 ? 13.744 -0.963 -6.365 1.00 98.06 77 ALA A C 1
ATOM 600 O O . ALA A 1 77 ? 13.046 -1.852 -5.874 1.00 98.06 77 ALA A O 1
ATOM 601 N N . GLN A 1 78 ? 14.186 0.076 -5.648 1.00 97.94 78 GLN A N 1
ATOM 602 C CA . GLN A 1 78 ? 13.922 0.237 -4.216 1.00 97.94 78 GLN A CA 1
ATOM 603 C C . GLN A 1 78 ? 12.420 0.341 -3.925 1.00 97.94 78 GLN A C 1
ATOM 605 O O . GLN A 1 78 ? 11.908 -0.399 -3.085 1.00 97.94 78 GLN A O 1
ATOM 610 N N . ARG A 1 79 ? 11.680 1.178 -4.669 1.00 97.50 79 ARG A N 1
ATOM 611 C CA . ARG A 1 79 ? 10.216 1.283 -4.520 1.00 97.50 79 ARG A CA 1
ATOM 612 C C . ARG A 1 79 ? 9.519 -0.051 -4.776 1.00 97.50 79 ARG A C 1
ATOM 614 O O . ARG A 1 79 ? 8.595 -0.407 -4.047 1.00 97.50 79 ARG A O 1
ATOM 621 N N . LYS A 1 80 ? 9.961 -0.815 -5.784 1.00 97.94 80 LYS A N 1
ATOM 622 C CA . LYS A 1 80 ? 9.411 -2.147 -6.091 1.00 97.94 80 LYS A CA 1
ATOM 623 C C . LYS A 1 80 ? 9.653 -3.124 -4.940 1.00 97.94 80 LYS A C 1
ATOM 625 O O . LYS A 1 80 ? 8.722 -3.830 -4.552 1.00 97.94 80 LYS A O 1
ATOM 630 N N . ARG A 1 81 ? 10.863 -3.124 -4.370 1.00 97.94 81 ARG A N 1
ATOM 631 C CA . ARG A 1 81 ? 11.217 -3.929 -3.194 1.00 97.94 81 ARG A CA 1
ATOM 632 C C . ARG A 1 81 ? 10.351 -3.561 -1.989 1.00 97.94 81 ARG A C 1
ATOM 634 O O . ARG A 1 81 ? 9.743 -4.448 -1.400 1.00 97.94 81 ARG A O 1
ATOM 641 N N . LEU A 1 82 ? 10.208 -2.269 -1.689 1.00 97.25 82 LEU A N 1
ATOM 642 C CA . LEU A 1 82 ? 9.366 -1.789 -0.590 1.00 97.25 82 LEU A CA 1
ATOM 643 C C . LEU A 1 82 ? 7.889 -2.163 -0.787 1.00 97.25 82 LEU A C 1
ATOM 645 O O . LEU A 1 82 ? 7.258 -2.658 0.141 1.00 97.25 82 LEU A O 1
ATOM 649 N N . ARG A 1 83 ? 7.340 -1.993 -1.999 1.00 97.75 83 ARG A N 1
ATOM 650 C CA . ARG A 1 83 ? 5.961 -2.402 -2.317 1.00 97.75 83 ARG A CA 1
ATOM 651 C C . ARG A 1 83 ? 5.757 -3.900 -2.090 1.00 97.75 83 ARG A C 1
ATOM 653 O O . ARG A 1 83 ? 4.752 -4.290 -1.508 1.00 97.75 83 ARG A O 1
ATOM 660 N N . LYS A 1 84 ? 6.694 -4.739 -2.544 1.00 97.81 84 LYS A N 1
ATOM 661 C CA . LYS A 1 84 ? 6.621 -6.195 -2.351 1.00 97.81 84 LYS A CA 1
ATOM 662 C C . LYS A 1 84 ? 6.729 -6.590 -0.880 1.00 97.81 84 LYS A C 1
ATOM 664 O O . LYS A 1 84 ? 5.949 -7.432 -0.451 1.00 97.81 84 LYS A O 1
ATOM 669 N N . LYS A 1 85 ? 7.615 -5.942 -0.116 1.00 97.56 85 LYS A N 1
ATOM 670 C CA . LYS A 1 85 ? 7.701 -6.112 1.341 1.00 97.56 85 LYS A CA 1
ATOM 671 C C . LYS A 1 85 ? 6.360 -5.784 2.006 1.00 97.56 85 LYS A C 1
ATOM 673 O O . LYS A 1 85 ? 5.787 -6.647 2.652 1.00 97.56 85 LYS A O 1
ATOM 678 N N . LYS A 1 86 ? 5.795 -4.599 1.734 1.00 97.19 86 LYS A N 1
ATOM 679 C CA . LYS A 1 86 ? 4.505 -4.177 2.307 1.00 97.19 86 LYS A CA 1
ATOM 680 C C . LYS A 1 86 ? 3.359 -5.146 2.005 1.00 97.19 86 LYS A C 1
ATOM 682 O O . LYS A 1 86 ? 2.568 -5.418 2.896 1.00 97.19 86 LYS A O 1
ATOM 687 N N . LEU A 1 87 ? 3.285 -5.681 0.782 1.00 95.50 87 LEU A N 1
ATOM 688 C CA . LEU A 1 87 ? 2.274 -6.685 0.421 1.00 95.50 87 LEU A CA 1
ATOM 689 C C . LEU A 1 87 ? 2.444 -8.001 1.198 1.00 95.50 87 LEU A C 1
ATOM 691 O O . LEU A 1 87 ? 1.450 -8.623 1.559 1.00 95.50 87 LEU A O 1
ATOM 695 N N . LYS A 1 88 ? 3.686 -8.426 1.462 1.00 94.69 88 LYS A N 1
ATOM 696 C CA . LYS A 1 88 ? 3.970 -9.636 2.244 1.00 94.69 88 LYS A CA 1
ATOM 697 C C . LYS A 1 88 ? 3.621 -9.443 3.721 1.00 94.69 88 LYS A C 1
ATOM 69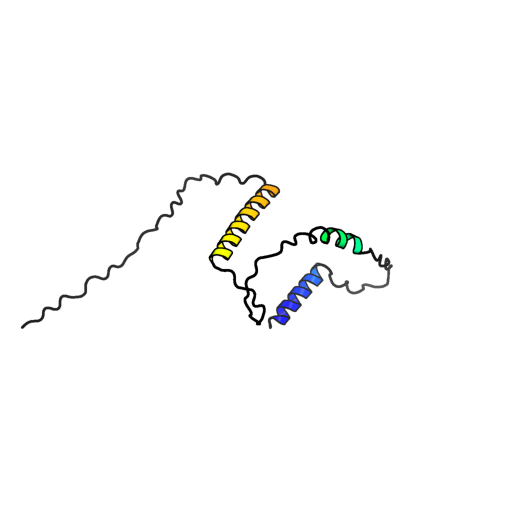9 O O . LYS A 1 88 ? 2.955 -10.298 4.297 1.00 94.69 88 LYS A O 1
ATOM 704 N N . ASP A 1 89 ? 4.023 -8.315 4.299 1.00 95.56 89 ASP A N 1
ATOM 705 C CA . ASP A 1 89 ? 3.750 -7.991 5.703 1.00 95.56 89 ASP A CA 1
ATOM 706 C C . ASP A 1 89 ? 2.239 -7.858 5.947 1.00 95.56 89 ASP A C 1
ATOM 708 O O . ASP A 1 89 ? 1.727 -8.331 6.957 1.00 95.56 89 ASP A O 1
ATOM 712 N N . ASP A 1 90 ? 1.505 -7.274 4.995 1.00 93.31 90 ASP A N 1
ATOM 713 C CA . ASP A 1 90 ? 0.047 -7.163 5.074 1.00 93.31 90 ASP A CA 1
ATOM 714 C C . ASP A 1 90 ? -0.656 -8.522 5.021 1.00 93.31 90 ASP A C 1
ATOM 716 O O . ASP A 1 90 ? -1.539 -8.797 5.831 1.00 93.31 90 ASP A O 1
ATOM 720 N N . ALA A 1 91 ? -0.206 -9.421 4.140 1.00 89.75 91 ALA A N 1
ATOM 721 C CA . ALA A 1 91 ? -0.698 -10.794 4.121 1.00 89.75 91 ALA A CA 1
ATOM 722 C C . ALA A 1 91 ? -0.420 -11.524 5.448 1.00 89.75 91 ALA A C 1
ATOM 724 O O . ALA A 1 91 ? -1.266 -12.287 5.908 1.00 89.75 91 ALA A O 1
ATOM 725 N N . SER A 1 92 ? 0.731 -11.273 6.082 1.00 89.94 92 SER A N 1
ATOM 726 C CA . SER A 1 92 ? 1.058 -11.842 7.395 1.00 89.94 92 SER A CA 1
ATOM 727 C C . SER A 1 92 ? 0.140 -11.308 8.495 1.00 89.94 92 SER A C 1
ATOM 729 O O . SER A 1 92 ? -0.459 -12.104 9.212 1.00 89.94 92 SER A O 1
ATOM 731 N N . ARG A 1 93 ? -0.052 -9.984 8.577 1.00 93.31 93 ARG A N 1
ATOM 732 C CA . ARG A 1 93 ? -0.965 -9.361 9.555 1.00 93.31 93 ARG A CA 1
ATOM 733 C C . ARG A 1 93 ? -2.399 -9.861 9.407 1.00 93.31 93 ARG A C 1
ATOM 735 O O . ARG A 1 93 ? -3.064 -10.153 10.393 1.00 93.31 93 ARG A O 1
ATOM 742 N N . ARG A 1 94 ? -2.888 -10.004 8.169 1.00 90.50 94 ARG A N 1
ATOM 743 C CA . ARG A 1 94 ? -4.232 -10.550 7.923 1.00 90.50 94 ARG A CA 1
ATOM 744 C C . ARG A 1 94 ? -4.361 -11.994 8.398 1.00 90.50 94 ARG A C 1
ATOM 746 O O . ARG A 1 94 ? -5.421 -12.350 8.892 1.00 90.50 94 ARG A O 1
ATOM 753 N N . ARG A 1 95 ? -3.304 -12.806 8.280 1.00 88.25 95 ARG A N 1
ATOM 754 C CA . ARG A 1 95 ? -3.311 -14.188 8.781 1.00 88.25 95 ARG A CA 1
ATOM 755 C C . ARG A 1 95 ? -3.381 -14.276 10.301 1.00 88.25 95 ARG A C 1
ATOM 757 O O . ARG A 1 95 ? -3.971 -15.222 10.801 1.00 88.25 95 ARG A O 1
ATOM 764 N N . GLU A 1 96 ? -2.796 -13.315 11.005 1.00 89.88 96 GLU A N 1
ATOM 765 C CA . GLU A 1 96 ? -2.869 -13.227 12.466 1.00 89.88 96 GLU A CA 1
ATOM 766 C C . GLU A 1 96 ? -4.269 -12.815 12.941 1.00 89.88 96 GLU A C 1
ATOM 768 O O . GLU A 1 96 ? -4.805 -13.414 13.865 1.00 89.88 96 GLU A O 1
ATOM 773 N N . LEU A 1 97 ? -4.892 -11.842 12.266 1.00 91.81 97 LEU A N 1
ATOM 774 C CA . LEU A 1 97 ? -6.194 -11.297 12.671 1.00 91.81 97 LEU A CA 1
ATOM 775 C C . LEU A 1 97 ? -7.399 -12.123 12.194 1.00 91.81 97 LEU A C 1
ATOM 777 O O . LEU A 1 97 ? -8.369 -12.281 12.925 1.00 91.81 97 LEU A O 1
ATOM 781 N N . ILE A 1 98 ? -7.375 -12.594 10.946 1.00 92.75 98 ILE A N 1
ATOM 782 C CA . ILE A 1 98 ? -8.511 -13.277 10.297 1.00 92.75 98 ILE A CA 1
ATOM 783 C C . ILE A 1 98 ? -8.308 -14.800 10.302 1.00 92.75 98 ILE A C 1
ATOM 785 O O . ILE A 1 98 ? -9.271 -15.555 10.200 1.00 92.75 98 ILE A O 1
ATOM 789 N N . GLY A 1 99 ? -7.062 -15.263 10.425 1.00 88.69 99 GLY A N 1
ATOM 790 C CA . GLY A 1 99 ? -6.693 -16.659 10.212 1.00 88.69 99 GLY A CA 1
ATOM 791 C C . GLY A 1 99 ? -6.222 -16.934 8.775 1.00 88.69 99 GLY A C 1
ATOM 792 O O . GLY A 1 99 ? -6.027 -16.013 7.974 1.00 88.69 99 GLY A O 1
ATOM 793 N N . PRO A 1 100 ? -5.958 -18.202 8.421 1.00 87.94 100 PRO A N 1
ATOM 794 C CA . PRO A 1 100 ? -5.447 -18.567 7.102 1.00 87.94 100 PRO A CA 1
ATOM 795 C C . PRO A 1 100 ? -6.370 -18.087 5.974 1.00 87.94 100 PRO A C 1
ATOM 797 O O . PRO A 1 100 ? -7.592 -18.193 6.061 1.00 87.94 100 PRO A O 1
ATOM 800 N N . LEU A 1 101 ? -5.770 -17.571 4.893 1.00 81.75 101 LEU A N 1
ATOM 801 C CA . LEU A 1 101 ? -6.520 -17.181 3.702 1.00 81.75 101 LEU A CA 1
ATOM 802 C C . LEU A 1 101 ? -7.179 -18.431 3.108 1.00 81.75 101 LEU A C 1
ATOM 804 O O . LEU A 1 101 ? -6.482 -19.402 2.808 1.00 81.75 101 LEU A O 1
ATOM 808 N N . LEU A 1 102 ? -8.504 -18.390 2.944 1.00 79.00 102 LEU A N 1
ATOM 809 C CA . LEU A 1 102 ? -9.235 -19.446 2.253 1.00 79.00 102 LEU A CA 1
ATOM 810 C C . LEU A 1 102 ? -8.664 -19.622 0.836 1.00 79.00 102 LEU A C 1
ATOM 812 O O . LEU A 1 102 ? -8.281 -18.623 0.213 1.00 79.00 102 LEU A O 1
ATOM 816 N N . PRO A 1 103 ? -8.591 -20.861 0.319 1.00 82.94 103 PRO A N 1
ATOM 817 C CA . PRO A 1 103 ? -8.211 -21.090 -1.065 1.00 82.94 103 PRO A CA 1
ATOM 818 C C . PRO A 1 103 ? -9.072 -20.208 -1.977 1.00 82.94 103 PRO A C 1
ATOM 820 O O . PRO A 1 103 ? -10.274 -20.090 -1.718 1.00 82.94 103 PRO A O 1
ATOM 823 N N . PRO A 1 104 ? -8.496 -19.569 -3.012 1.00 77.88 104 PRO A N 1
ATOM 824 C CA . PRO A 1 104 ? -9.315 -18.886 -4.004 1.00 77.88 104 PRO A CA 1
ATOM 825 C C . PRO A 1 104 ? -10.337 -19.897 -4.525 1.00 77.88 104 PRO A C 1
ATOM 827 O O . PRO A 1 104 ? -9.959 -21.032 -4.832 1.00 77.88 104 PRO A O 1
ATOM 830 N N . THR A 1 105 ? -11.620 -19.529 -4.556 1.00 72.81 105 THR A N 1
ATOM 831 C CA . THR A 1 105 ? -12.634 -20.436 -5.084 1.00 72.81 105 THR A CA 1
ATOM 832 C C . THR A 1 105 ? -12.261 -20.720 -6.532 1.00 72.81 105 THR A C 1
ATOM 834 O O . THR A 1 105 ? -12.119 -19.816 -7.356 1.00 72.81 105 THR A O 1
ATOM 837 N N . VAL A 1 106 ? -12.008 -21.993 -6.826 1.00 62.38 106 VAL A N 1
ATOM 838 C CA . VAL A 1 106 ? -11.889 -22.509 -8.189 1.00 62.38 106 VAL A CA 1
ATOM 839 C C . VAL A 1 106 ? -13.289 -22.567 -8.791 1.00 62.38 106 VAL A C 1
ATOM 841 O O . VAL A 1 106 ? -13.770 -23.620 -9.192 1.00 62.38 106 VAL A O 1
ATOM 844 N N . ASP A 1 107 ? -13.963 -21.422 -8.845 1.00 57.59 107 ASP A N 1
ATOM 845 C CA . ASP A 1 107 ? -15.117 -21.255 -9.708 1.00 57.59 107 ASP A CA 1
ATOM 846 C C . ASP A 1 107 ? -14.560 -21.099 -11.121 1.00 57.59 107 ASP A C 1
ATOM 848 O O . ASP A 1 107 ? -14.210 -20.014 -11.577 1.00 57.59 107 ASP A O 1
ATOM 852 N N . GLN A 1 108 ? -14.332 -22.263 -11.728 1.00 52.16 108 GLN A N 1
ATOM 853 C CA . GLN A 1 108 ? -14.442 -22.559 -13.149 1.00 52.16 108 GLN A CA 1
ATOM 854 C C . GLN A 1 108 ? -14.498 -21.316 -14.045 1.00 52.16 108 GLN A C 1
ATOM 856 O O . GLN A 1 108 ? -15.550 -20.794 -14.402 1.00 52.16 108 GLN A O 1
ATOM 861 N N . GLY A 1 109 ? -13.311 -20.845 -14.387 1.00 46.06 109 GLY A N 1
ATOM 862 C CA . GLY A 1 109 ? -13.116 -19.654 -15.178 1.00 46.06 109 GLY A CA 1
ATOM 863 C C . GLY A 1 109 ? -11.644 -19.339 -15.153 1.00 46.06 109 GLY A C 1
ATOM 864 O O . GLY A 1 109 ? -11.207 -18.438 -14.445 1.00 46.06 109 GLY A O 1
ATOM 865 N N . GLU A 1 110 ? -10.880 -20.146 -15.879 1.00 47.12 110 GLU A N 1
ATOM 866 C CA . GLU A 1 110 ? -9.746 -19.692 -16.673 1.00 47.12 110 GLU A CA 1
ATOM 867 C C . GLU A 1 110 ? -9.845 -18.193 -17.027 1.00 47.12 110 GLU A C 1
ATOM 869 O O . GLU A 1 110 ? -10.165 -17.795 -18.135 1.00 47.12 110 GLU A O 1
ATOM 874 N N . ASN A 1 111 ? -9.472 -17.316 -16.099 1.00 51.59 111 ASN A N 1
ATOM 875 C CA . ASN A 1 111 ? -8.794 -16.092 -16.472 1.00 51.59 111 ASN A CA 1
ATOM 876 C C . ASN A 1 111 ? -7.331 -16.485 -16.719 1.00 51.59 111 ASN A C 1
ATOM 878 O O . ASN A 1 111 ? -6.396 -15.947 -16.126 1.00 51.59 111 ASN A O 1
ATOM 882 N N . GLU A 1 112 ? -7.136 -17.413 -17.672 1.00 48.47 112 GLU A N 1
ATOM 883 C CA . GLU A 1 112 ? -6.207 -17.101 -18.744 1.00 48.47 112 GLU A CA 1
ATOM 884 C C . GLU 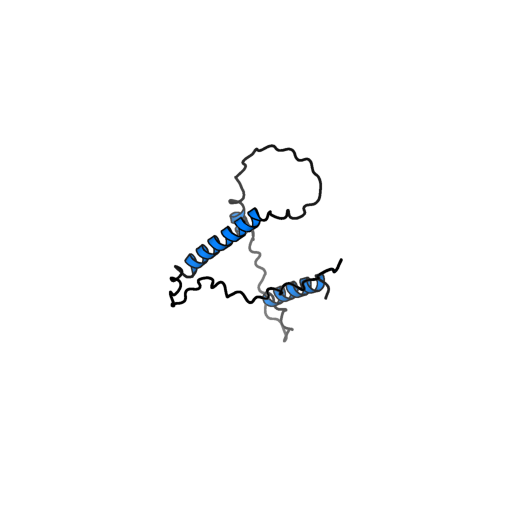A 1 112 ? -6.469 -15.638 -19.072 1.00 48.47 112 GLU A C 1
ATOM 886 O O . GLU A 1 112 ? -7.618 -15.228 -19.256 1.00 48.47 112 GLU A O 1
ATOM 891 N N . ALA A 1 113 ? -5.426 -14.819 -19.072 1.00 56.25 113 ALA A N 1
ATOM 892 C CA . ALA A 1 113 ? -5.514 -13.570 -19.784 1.00 56.25 113 ALA A CA 1
ATOM 893 C C . ALA A 1 113 ? -5.868 -13.956 -21.223 1.00 56.25 113 ALA A C 1
ATOM 895 O O . ALA A 1 113 ? -4.975 -14.226 -22.024 1.00 56.25 113 ALA A O 1
ATOM 896 N N . GLN A 1 114 ? -7.165 -14.052 -21.536 1.00 51.38 114 GLN A N 1
ATOM 897 C CA . GLN A 1 114 ? -7.638 -14.044 -22.894 1.00 51.38 114 GLN A CA 1
ATOM 898 C C . GLN A 1 114 ? -7.044 -12.750 -23.409 1.00 51.38 114 GLN A C 1
ATOM 900 O O . GLN A 1 114 ? -7.454 -11.651 -23.032 1.00 51.38 114 GLN A O 1
ATOM 905 N N . GLY A 1 115 ? -5.988 -12.888 -24.208 1.00 55.56 115 GLY A N 1
ATOM 906 C CA . GLY A 1 115 ? -5.625 -11.887 -25.176 1.00 55.56 115 GLY A CA 1
ATOM 907 C C . GLY A 1 115 ? -6.885 -11.705 -25.997 1.00 55.56 115 GLY A C 1
ATOM 908 O O . GLY A 1 115 ? -7.128 -12.461 -26.937 1.00 55.56 115 GLY A O 1
ATOM 909 N N . VAL A 1 116 ? -7.738 -10.775 -25.563 1.00 50.28 116 VAL A N 1
ATOM 910 C CA . VAL A 1 116 ? -8.954 -10.379 -26.250 1.00 50.28 116 VAL A CA 1
ATOM 911 C C . VAL A 1 116 ? -8.477 -9.677 -27.510 1.00 50.28 116 VAL A C 1
ATOM 913 O O . VAL A 1 116 ? -8.206 -8.484 -27.543 1.00 50.28 116 VAL A O 1
ATOM 916 N N . ARG A 1 117 ? -8.220 -10.534 -28.497 1.00 58.81 117 ARG A N 1
ATOM 917 C CA . ARG A 1 117 ? -8.565 -10.432 -29.902 1.00 58.81 117 ARG A CA 1
ATOM 918 C C . ARG A 1 117 ? -8.371 -9.044 -30.508 1.00 58.81 117 ARG A C 1
ATOM 920 O O . ARG A 1 117 ? -9.163 -8.128 -30.326 1.00 58.81 117 ARG A O 1
ATOM 927 N N . ARG A 1 118 ? -7.307 -8.991 -31.314 1.00 60.22 118 ARG A N 1
ATOM 928 C CA . ARG A 1 118 ? -7.077 -8.091 -32.447 1.00 60.22 118 ARG A CA 1
ATOM 929 C C . ARG A 1 118 ? -8.393 -7.659 -33.103 1.00 60.22 118 ARG A C 1
ATOM 931 O O . ARG A 1 118 ? -9.080 -8.498 -33.676 1.00 60.22 118 ARG A O 1
ATOM 938 N N . ASN A 1 119 ? -8.646 -6.356 -33.110 1.00 53.31 119 ASN A N 1
ATOM 939 C CA . ASN A 1 119 ? -9.478 -5.709 -34.116 1.00 53.31 119 ASN A CA 1
ATOM 940 C C . ASN A 1 119 ? -8.548 -4.791 -34.918 1.00 53.31 119 ASN A C 1
ATOM 942 O O . ASN A 1 119 ? -7.938 -3.879 -34.364 1.00 53.31 119 ASN A O 1
ATOM 946 N N . ALA A 1 120 ? -8.353 -5.146 -36.184 1.00 59.09 120 ALA A N 1
ATOM 947 C CA . ALA A 1 120 ? -7.401 -4.565 -37.121 1.00 59.09 120 ALA A CA 1
ATOM 948 C C . ALA A 1 120 ? -7.938 -3.305 -37.825 1.00 59.09 120 ALA A C 1
ATOM 950 O O . ALA A 1 120 ? -9.147 -3.096 -37.877 1.00 59.09 120 ALA A O 1
ATOM 951 N N . SER A 1 121 ? -7.041 -2.586 -38.505 1.00 54.28 121 SER A N 1
ATOM 952 C CA . SER A 1 121 ? -7.184 -2.357 -39.950 1.00 54.28 121 SER A CA 1
ATOM 953 C C . SER A 1 121 ? -5.791 -2.331 -40.589 1.00 54.28 121 SER A C 1
ATOM 955 O O . SER A 1 121 ? -4.984 -1.453 -40.294 1.00 54.28 121 SER A O 1
ATOM 957 N N . GLU A 1 122 ? -5.492 -3.331 -41.417 1.00 60.47 122 GLU A N 1
ATOM 958 C CA . GLU A 1 122 ? -4.429 -3.236 -42.418 1.00 60.47 122 GLU A CA 1
ATOM 959 C C . GLU A 1 122 ? -4.933 -2.258 -43.486 1.00 60.47 122 GLU A C 1
ATOM 961 O O . GLU A 1 122 ? -5.979 -2.485 -44.095 1.00 60.47 122 GLU A O 1
ATOM 966 N N . GLU A 1 123 ? -4.249 -1.128 -43.648 1.00 64.00 123 GLU A N 1
ATOM 967 C CA . GLU A 1 123 ? -4.479 -0.221 -44.774 1.00 64.00 123 GLU A CA 1
ATOM 968 C C . GLU A 1 123 ? -4.137 -0.975 -46.074 1.00 64.00 123 GLU A C 1
ATOM 970 O O . GLU A 1 123 ? -3.048 -1.549 -46.164 1.00 64.00 123 GLU A O 1
ATOM 975 N N . PRO A 1 124 ? -5.029 -1.017 -47.079 1.00 58.28 124 PRO A N 1
ATOM 976 C CA . PRO A 1 124 ? -4.702 -1.602 -48.369 1.00 58.28 124 PRO A CA 1
ATOM 977 C C . PRO A 1 124 ? -3.714 -0.700 -49.117 1.00 58.28 124 PRO A C 1
ATOM 979 O O . PRO A 1 124 ? -3.932 0.505 -49.240 1.00 58.28 124 PRO A O 1
ATOM 982 N N . ASP A 1 125 ? -2.652 -1.316 -49.644 1.00 52.03 125 ASP A N 1
ATOM 983 C CA . ASP A 1 125 ? -1.666 -0.720 -50.546 1.00 52.03 125 ASP A CA 1
ATOM 984 C C . ASP A 1 125 ? -2.312 0.246 -51.552 1.00 52.03 125 ASP A C 1
ATOM 986 O O . ASP A 1 125 ? -3.014 -0.144 -52.493 1.00 52.03 125 ASP A O 1
ATOM 990 N N . ALA A 1 126 ? -2.044 1.537 -51.360 1.00 51.81 126 ALA A N 1
ATOM 991 C CA . ALA A 1 126 ? -2.443 2.570 -52.291 1.00 51.81 126 ALA A CA 1
ATOM 992 C C . ALA A 1 126 ? -1.552 2.518 -53.540 1.00 51.81 126 ALA A C 1
ATOM 994 O O . ALA A 1 126 ? -0.406 2.956 -53.548 1.00 51.81 126 ALA A O 1
ATOM 995 N N . ALA A 1 127 ? -2.174 2.040 -54.613 1.00 52.94 127 ALA A N 1
ATOM 996 C CA . ALA A 1 127 ? -2.024 2.530 -55.976 1.00 52.94 127 ALA A CA 1
ATOM 997 C C . ALA A 1 127 ? -0.638 2.399 -56.638 1.00 52.94 127 ALA A C 1
ATOM 999 O O . ALA A 1 127 ? 0.242 3.255 -56.576 1.00 52.94 127 ALA A O 1
ATOM 1000 N N . ILE A 1 128 ? -0.567 1.360 -57.467 1.00 57.28 128 ILE A N 1
ATOM 1001 C CA . ILE A 1 128 ? 0.151 1.318 -58.743 1.00 57.28 128 ILE A CA 1
ATOM 1002 C C . ILE A 1 128 ? 0.095 2.692 -59.442 1.00 57.28 128 ILE A C 1
ATOM 1004 O O . ILE A 1 128 ? -0.953 3.089 -59.950 1.00 57.28 128 ILE A O 1
ATOM 1008 N N . VAL A 1 129 ? 1.237 3.374 -59.566 1.00 54.50 129 VAL A N 1
ATOM 1009 C CA . VAL A 1 129 ? 1.433 4.432 -60.569 1.00 54.50 129 VAL A CA 1
ATOM 1010 C C . VAL A 1 129 ? 2.372 3.890 -61.643 1.00 54.50 129 VAL A C 1
ATOM 1012 O O . VAL A 1 129 ? 3.594 3.894 -61.504 1.00 54.50 129 VAL A O 1
ATOM 1015 N N . LYS A 1 130 ? 1.779 3.400 -62.738 1.00 52.56 130 LYS A N 1
ATOM 1016 C CA . LYS A 1 130 ? 2.480 3.179 -64.008 1.00 52.56 130 LYS A CA 1
ATOM 1017 C C . LYS A 1 130 ? 2.892 4.542 -64.574 1.00 52.56 130 LYS A C 1
ATOM 1019 O O . LYS A 1 130 ? 2.027 5.360 -64.873 1.00 52.56 130 LYS A O 1
ATOM 1024 N N . LYS A 1 131 ? 4.193 4.767 -64.768 1.00 60.41 131 LYS A N 1
ATOM 1025 C CA . LYS A 1 131 ? 4.702 5.808 -65.676 1.00 60.41 131 LYS A CA 1
ATOM 1026 C C . LYS A 1 131 ? 4.735 5.246 -67.102 1.00 60.41 131 LYS A C 1
ATOM 1028 O O . LYS A 1 131 ? 5.320 4.177 -67.279 1.00 60.41 131 LYS A O 1
ATOM 1033 N N . PRO A 1 132 ? 4.164 5.918 -68.112 1.00 64.62 132 PRO A N 1
ATOM 1034 C CA . PRO A 1 132 ? 4.581 5.702 -69.488 1.00 64.62 132 PRO A CA 1
ATOM 1035 C C . PRO A 1 132 ? 5.883 6.465 -69.783 1.00 64.62 132 PRO A C 1
ATOM 1037 O O . PRO A 1 132 ? 6.183 7.470 -69.133 1.00 64.62 132 PRO A O 1
ATOM 1040 N N . ALA A 1 133 ? 6.643 5.898 -70.720 1.00 56.06 133 ALA A N 1
ATOM 1041 C CA . ALA A 1 133 ? 7.911 6.388 -71.256 1.00 56.06 133 ALA A CA 1
ATOM 1042 C C . ALA A 1 133 ? 7.751 7.658 -72.102 1.00 56.06 133 ALA A C 1
ATOM 1044 O O . ALA A 1 133 ? 6.654 7.839 -72.681 1.00 56.06 133 ALA A O 1
#